Protein AF-A0A950T532-F1 (afdb_monomer)

Structure (mmCIF, N/CA/C/O backbone):
data_AF-A0A950T532-F1
#
_entry.id   AF-A0A950T532-F1
#
loop_
_atom_site.group_PDB
_atom_site.id
_atom_site.type_symbol
_atom_site.label_atom_id
_atom_site.label_alt_id
_atom_site.label_comp_id
_atom_site.label_asym_id
_atom_site.label_entity_id
_atom_site.label_seq_id
_atom_site.pdbx_PDB_ins_code
_atom_site.Cartn_x
_atom_site.Cartn_y
_atom_site.Cartn_z
_atom_site.occupancy
_atom_site.B_iso_or_equiv
_atom_site.auth_seq_id
_atom_site.auth_comp_id
_atom_site.auth_asym_id
_atom_site.auth_atom_id
_atom_site.pdbx_PDB_model_num
ATOM 1 N N . ARG A 1 1 ? -19.668 5.999 9.248 1.00 88.69 1 ARG A N 1
ATOM 2 C CA . ARG A 1 1 ? -18.662 6.424 8.237 1.00 88.69 1 ARG A CA 1
ATOM 3 C C . ARG A 1 1 ? -17.327 5.827 8.641 1.00 88.69 1 ARG A C 1
ATOM 5 O O . ARG A 1 1 ? -17.012 5.886 9.827 1.00 88.69 1 ARG A O 1
ATOM 12 N N . ARG A 1 2 ? -16.583 5.261 7.691 1.00 94.19 2 ARG A N 1
ATOM 13 C CA . ARG A 1 2 ? -15.309 4.579 7.944 1.00 94.19 2 ARG A CA 1
ATOM 14 C C . ARG A 1 2 ? -14.220 5.111 7.023 1.00 94.19 2 ARG A C 1
ATOM 16 O O . ARG A 1 2 ? -14.521 5.575 5.925 1.00 94.19 2 ARG A O 1
ATOM 23 N N . PHE A 1 3 ? -12.984 5.052 7.492 1.00 96.69 3 PHE A N 1
ATOM 24 C CA . PHE A 1 3 ? -11.777 5.403 6.763 1.00 96.69 3 PHE A CA 1
ATOM 25 C C . PHE A 1 3 ? -10.799 4.231 6.865 1.00 96.69 3 PHE A C 1
ATOM 27 O O . PHE A 1 3 ? -10.076 4.083 7.850 1.00 96.69 3 PHE A O 1
ATOM 34 N N . THR A 1 4 ? -10.812 3.373 5.849 1.00 97.19 4 THR A N 1
ATOM 35 C CA . THR A 1 4 ? -9.937 2.202 5.781 1.00 97.19 4 THR A CA 1
ATOM 36 C C . THR A 1 4 ? -8.649 2.563 5.058 1.00 97.19 4 THR A C 1
ATOM 38 O O . THR A 1 4 ? -8.652 2.951 3.891 1.00 97.19 4 THR A O 1
ATOM 41 N N . ILE A 1 5 ? -7.534 2.426 5.760 1.00 96.38 5 ILE A N 1
ATOM 42 C CA . ILE A 1 5 ? -6.196 2.649 5.234 1.00 96.38 5 ILE A CA 1
ATOM 43 C C . ILE A 1 5 ? -5.714 1.339 4.623 1.00 96.38 5 ILE A C 1
ATOM 45 O O . ILE A 1 5 ? -5.749 0.307 5.288 1.00 96.38 5 ILE A O 1
ATOM 49 N N . VAL A 1 6 ? -5.229 1.372 3.383 1.00 97.69 6 VAL A N 1
ATOM 50 C CA . VAL A 1 6 ? -4.751 0.162 2.707 1.00 97.69 6 VAL A CA 1
ATOM 51 C C . VAL A 1 6 ? -3.304 0.328 2.275 1.00 97.69 6 VAL A C 1
ATOM 53 O O . VAL A 1 6 ? -3.005 1.236 1.502 1.00 97.69 6 VAL A O 1
ATOM 56 N N . GLY A 1 7 ? -2.408 -0.514 2.797 1.00 94.19 7 GLY A N 1
ATOM 57 C CA . GLY A 1 7 ? -0.988 -0.514 2.429 1.00 94.19 7 GLY A CA 1
ATOM 58 C C . GLY A 1 7 ? -0.290 0.835 2.636 1.00 94.19 7 GLY A C 1
ATOM 59 O O . GLY A 1 7 ? 0.708 1.119 1.989 1.00 94.19 7 GLY A O 1
ATOM 60 N N . SER A 1 8 ? -0.815 1.744 3.466 1.00 92.62 8 SER A N 1
ATOM 61 C CA . SER A 1 8 ? -0.339 3.131 3.431 1.00 92.62 8 SER A CA 1
ATOM 62 C C . SER A 1 8 ? 1.032 3.315 4.078 1.00 92.62 8 SER A C 1
ATOM 64 O O . SER A 1 8 ? 1.422 2.643 5.032 1.00 92.62 8 SER A O 1
ATOM 66 N N . ASN A 1 9 ? 1.734 4.329 3.583 1.00 90.62 9 ASN A N 1
ATOM 67 C CA . ASN A 1 9 ? 2.954 4.866 4.165 1.00 90.62 9 ASN A CA 1
ATOM 68 C C . ASN A 1 9 ? 2.679 6.200 4.881 1.00 90.62 9 ASN A C 1
ATOM 70 O O . ASN A 1 9 ? 1.533 6.633 4.996 1.00 90.62 9 ASN A O 1
ATOM 74 N N . GLY A 1 10 ? 3.735 6.868 5.355 1.00 91.88 10 GLY A N 1
ATOM 75 C CA . GLY A 1 10 ? 3.614 8.190 5.977 1.00 91.88 10 GLY A CA 1
ATOM 76 C C . GLY A 1 10 ? 3.363 8.167 7.488 1.00 91.88 10 GLY A C 1
ATOM 77 O O . GLY A 1 10 ? 2.934 9.175 8.041 1.00 91.88 10 GLY A O 1
ATOM 78 N N . LEU A 1 11 ? 3.603 7.038 8.159 1.00 93.94 11 LEU A N 1
ATOM 79 C CA . LEU A 1 11 ? 3.437 6.894 9.612 1.00 93.94 11 LEU A CA 1
ATOM 80 C C . LEU A 1 11 ? 4.710 7.228 10.415 1.00 93.94 11 LEU A C 1
ATOM 82 O O . LEU A 1 11 ? 4.727 7.041 11.624 1.00 93.94 11 LEU A O 1
ATOM 86 N N . GLY A 1 12 ? 5.790 7.678 9.764 1.00 92.56 12 GLY A N 1
ATOM 87 C CA . GLY A 1 12 ? 7.081 7.917 10.427 1.00 92.56 12 GLY A CA 1
ATOM 88 C C . GLY A 1 12 ? 7.782 6.643 10.922 1.00 92.56 12 GLY A C 1
ATOM 89 O O . GLY A 1 12 ? 8.697 6.723 11.733 1.00 92.56 12 GLY A O 1
ATOM 90 N N . LEU A 1 13 ? 7.348 5.470 10.451 1.00 93.69 13 LEU A N 1
ATOM 91 C CA . LEU A 1 13 ? 7.858 4.161 10.866 1.00 93.69 13 LEU A CA 1
ATOM 92 C C . LEU A 1 13 ? 8.989 3.665 9.959 1.00 93.69 13 LEU A C 1
ATOM 94 O O . LEU A 1 13 ? 9.137 4.116 8.821 1.00 93.69 13 LEU A O 1
ATOM 98 N N . VAL A 1 14 ? 9.752 2.687 10.454 1.00 91.75 14 VAL A N 1
ATOM 99 C CA . VAL A 1 14 ? 10.851 2.038 9.723 1.00 91.75 14 VAL A CA 1
ATOM 100 C C . VAL A 1 14 ? 10.338 1.379 8.443 1.00 91.75 14 VAL A C 1
ATOM 102 O O . VAL A 1 14 ? 9.290 0.729 8.443 1.00 91.75 14 VAL A O 1
ATOM 105 N N . ARG A 1 15 ? 11.085 1.534 7.345 1.00 87.62 15 ARG A N 1
ATOM 106 C CA . ARG A 1 15 ? 10.767 0.979 6.022 1.00 87.62 15 ARG A CA 1
ATOM 107 C C . ARG A 1 15 ? 12.011 0.383 5.388 1.00 87.62 15 ARG A C 1
ATOM 109 O O . ARG A 1 15 ? 13.091 0.961 5.510 1.00 87.62 15 ARG A O 1
ATOM 116 N N . GLN A 1 16 ? 11.831 -0.695 4.636 1.00 86.88 16 GLN A N 1
ATOM 117 C CA . GLN A 1 16 ? 12.908 -1.246 3.827 1.00 86.88 16 GLN A CA 1
ATOM 118 C C . GLN A 1 16 ? 13.142 -0.384 2.577 1.00 86.88 16 GLN A C 1
ATOM 120 O O . GLN A 1 16 ? 12.199 0.204 2.026 1.00 86.88 16 GLN A O 1
ATOM 125 N N . PRO A 1 17 ? 14.401 -0.245 2.130 1.00 86.25 17 PRO A N 1
ATOM 126 C CA . PRO A 1 17 ? 14.696 0.389 0.859 1.00 86.25 17 PRO A CA 1
ATOM 127 C C . PRO A 1 17 ? 14.206 -0.496 -0.292 1.00 86.25 17 PRO A C 1
ATOM 129 O O . PRO A 1 17 ? 14.418 -1.703 -0.295 1.00 86.25 17 PRO A O 1
ATOM 132 N N . THR A 1 18 ? 13.598 0.120 -1.303 1.00 90.38 18 THR A N 1
ATOM 133 C CA . THR A 1 18 ? 13.194 -0.557 -2.539 1.00 90.38 18 THR A CA 1
ATOM 134 C C . THR A 1 18 ? 14.049 -0.054 -3.696 1.00 90.38 18 THR A C 1
ATOM 136 O O . THR A 1 18 ? 14.252 1.155 -3.869 1.00 90.38 18 THR A O 1
ATOM 139 N N . ALA A 1 19 ? 14.588 -0.984 -4.482 1.00 90.06 19 ALA A N 1
ATOM 140 C CA . ALA A 1 19 ? 15.469 -0.692 -5.609 1.00 90.06 19 ALA A CA 1
ATOM 141 C C . ALA A 1 19 ? 14.651 -0.408 -6.880 1.00 90.06 19 ALA A C 1
ATOM 143 O O . ALA A 1 19 ? 14.628 -1.201 -7.817 1.00 90.06 19 ALA A O 1
ATOM 144 N N . LEU A 1 20 ? 13.945 0.724 -6.888 1.00 93.31 20 LEU A N 1
ATOM 145 C CA . LEU A 1 20 ? 13.146 1.148 -8.038 1.00 93.31 20 LEU A CA 1
ATOM 146 C C . LEU A 1 20 ? 14.025 1.685 -9.169 1.00 93.31 20 LEU A C 1
ATOM 148 O O . LEU A 1 20 ? 14.959 2.456 -8.931 1.00 93.31 20 LEU A O 1
ATOM 152 N N . ARG A 1 21 ? 13.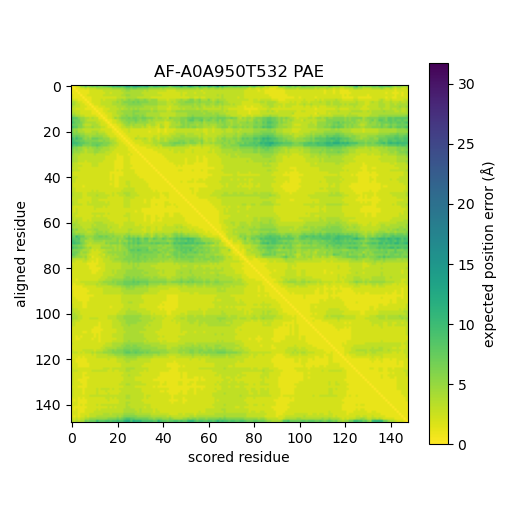660 1.355 -10.407 1.00 94.12 21 ARG A N 1
ATOM 153 C CA . ARG A 1 21 ? 14.268 1.905 -11.618 1.00 94.12 21 ARG A CA 1
ATOM 154 C C . ARG A 1 21 ? 13.503 3.127 -12.098 1.00 94.12 21 ARG A C 1
ATOM 156 O O . ARG A 1 21 ? 12.274 3.186 -12.042 1.00 94.12 21 ARG A O 1
ATOM 163 N N . ARG A 1 22 ? 14.251 4.119 -12.574 1.00 91.06 22 ARG A N 1
ATOM 164 C CA . ARG A 1 22 ? 13.694 5.305 -13.224 1.00 91.06 22 ARG A CA 1
ATOM 165 C C . ARG A 1 22 ? 13.536 5.013 -14.711 1.00 91.06 22 ARG A C 1
ATOM 167 O O . ARG A 1 22 ? 14.473 4.508 -15.319 1.00 91.06 22 ARG A O 1
ATOM 174 N N . LEU A 1 23 ? 12.391 5.384 -15.278 1.00 90.38 23 LEU A N 1
ATOM 175 C CA . LEU A 1 23 ? 12.206 5.371 -16.724 1.00 90.38 23 LEU A CA 1
ATOM 176 C C . LEU A 1 23 ? 13.103 6.448 -17.368 1.00 90.38 23 LEU A C 1
ATOM 178 O O . LEU A 1 23 ? 13.021 7.609 -16.942 1.00 90.38 23 LEU A O 1
ATOM 182 N N . PRO A 1 24 ? 13.976 6.095 -18.328 1.00 88.62 24 PRO A N 1
ATOM 183 C CA . PRO A 1 24 ? 14.770 7.070 -19.068 1.00 88.62 24 PRO A CA 1
ATOM 184 C C . PRO A 1 24 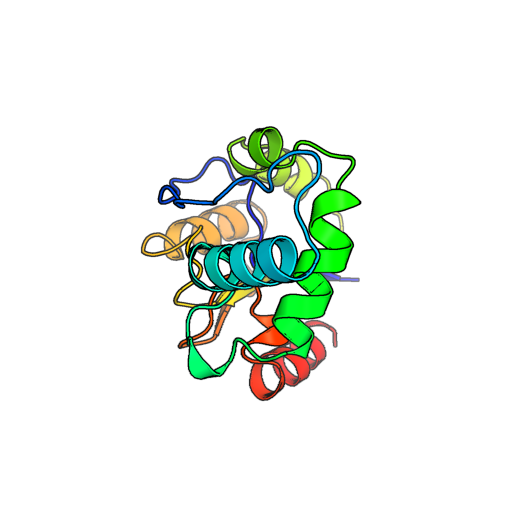? 13.898 8.052 -19.858 1.00 88.62 24 PRO A C 1
ATOM 186 O O . PRO A 1 24 ? 12.764 7.753 -20.227 1.00 88.62 24 PRO A O 1
ATOM 189 N N . GLU A 1 25 ? 14.437 9.238 -20.127 1.00 89.19 25 GLU A N 1
ATOM 190 C CA . GLU A 1 25 ? 13.806 10.174 -21.057 1.00 89.19 25 GLU A CA 1
ATOM 191 C C . GLU A 1 25 ? 13.907 9.621 -22.485 1.00 89.19 25 GLU A C 1
ATOM 193 O O . GLU A 1 25 ? 14.961 9.127 -22.877 1.00 89.19 25 GLU A O 1
ATOM 198 N N . GLY A 1 26 ? 12.806 9.664 -23.242 1.00 90.88 26 GLY A N 1
ATOM 199 C CA . GLY A 1 26 ? 12.748 9.094 -24.594 1.00 90.88 26 GLY A CA 1
ATOM 200 C C . GLY A 1 26 ? 12.710 7.562 -24.653 1.00 90.88 26 GLY A C 1
ATOM 201 O O . GLY A 1 26 ? 12.927 7.010 -25.727 1.00 90.88 26 GLY A O 1
ATOM 202 N N . ALA A 1 27 ? 12.446 6.882 -23.531 1.00 91.62 27 ALA A N 1
ATOM 203 C CA . ALA A 1 27 ? 12.311 5.428 -23.497 1.00 91.62 27 ALA A CA 1
ATOM 204 C C . ALA A 1 27 ? 11.224 4.927 -24.462 1.00 91.62 27 ALA A C 1
ATOM 206 O O . ALA A 1 27 ? 10.155 5.531 -24.589 1.00 91.62 27 ALA A O 1
ATOM 207 N N . SER A 1 28 ? 11.498 3.797 -25.107 1.00 94.12 28 SER A N 1
ATOM 208 C CA . SER A 1 28 ? 10.522 3.059 -25.904 1.00 94.12 28 SER A CA 1
ATOM 209 C C . SER A 1 28 ? 9.407 2.470 -25.033 1.00 94.12 28 SER A C 1
ATOM 211 O O . SER A 1 28 ? 9.543 2.321 -23.816 1.00 94.12 28 SER A O 1
ATOM 213 N N . GLU A 1 29 ? 8.300 2.081 -25.667 1.00 93.12 29 GLU A N 1
ATOM 214 C CA . GLU A 1 29 ? 7.196 1.395 -24.988 1.00 93.12 29 GLU A CA 1
ATOM 215 C C . GLU A 1 29 ? 7.664 0.097 -24.311 1.00 93.12 29 GLU A C 1
ATOM 217 O O . GLU A 1 29 ? 7.363 -0.133 -23.142 1.00 93.12 29 GLU A O 1
ATOM 222 N N . THR A 1 30 ? 8.487 -0.705 -24.991 1.00 94.44 30 THR A N 1
ATOM 223 C CA . THR A 1 30 ? 9.057 -1.939 -24.430 1.00 94.44 30 THR A CA 1
ATOM 224 C C . THR A 1 30 ? 9.873 -1.669 -23.165 1.00 94.44 30 THR A C 1
ATOM 226 O O . THR A 1 30 ? 9.687 -2.342 -22.152 1.00 94.44 30 THR A O 1
ATOM 229 N N . GLU A 1 31 ? 10.731 -0.644 -23.176 1.00 93.88 31 GLU A N 1
ATOM 230 C CA . GLU A 1 31 ? 11.507 -0.256 -21.991 1.00 93.88 31 GLU A CA 1
ATOM 231 C C . GLU A 1 31 ? 10.606 0.232 -20.850 1.00 93.88 31 GLU A C 1
ATOM 233 O O . GLU A 1 31 ? 10.875 -0.059 -19.681 1.00 93.88 31 GLU A O 1
ATOM 238 N N . ALA A 1 32 ? 9.521 0.944 -21.168 1.00 93.94 32 ALA A N 1
ATOM 239 C CA . ALA A 1 32 ? 8.542 1.376 -20.176 1.00 93.94 32 ALA A CA 1
ATOM 240 C C . ALA A 1 32 ? 7.848 0.192 -19.496 1.00 93.94 32 ALA A C 1
ATOM 242 O O . ALA A 1 32 ? 7.748 0.169 -18.264 1.00 93.94 32 ALA A O 1
ATOM 243 N N . LEU A 1 33 ? 7.440 -0.814 -20.272 1.00 96.06 33 LEU A N 1
ATOM 244 C CA . LEU A 1 33 ? 6.835 -2.042 -19.756 1.00 96.06 33 LEU A CA 1
ATOM 245 C C . LEU A 1 33 ? 7.823 -2.845 -18.896 1.00 96.06 33 LEU A C 1
ATOM 247 O O . LEU A 1 33 ? 7.453 -3.338 -17.829 1.00 96.06 33 LEU A O 1
ATOM 251 N N . ASP A 1 34 ? 9.093 -2.928 -19.294 1.00 95.88 34 ASP A N 1
ATOM 252 C CA . ASP A 1 34 ? 10.117 -3.641 -18.523 1.00 95.88 34 ASP A CA 1
ATOM 253 C C . ASP A 1 34 ? 10.445 -2.953 -17.194 1.00 95.88 34 ASP A C 1
ATOM 255 O O . ASP A 1 34 ? 10.530 -3.613 -16.150 1.00 95.88 34 ASP A O 1
ATOM 259 N N . VAL A 1 35 ? 10.567 -1.622 -17.197 1.00 96.44 35 VAL A N 1
ATOM 260 C CA . VAL A 1 35 ? 10.735 -0.835 -15.968 1.00 96.44 35 VAL A CA 1
ATOM 261 C C . VAL A 1 35 ? 9.511 -0.980 -15.063 1.00 96.44 35 VAL A C 1
ATOM 263 O O . VAL A 1 35 ? 9.667 -1.148 -13.850 1.00 96.44 35 VAL A O 1
ATOM 266 N N . ALA A 1 36 ? 8.299 -0.956 -15.625 1.00 97.12 36 ALA A N 1
ATOM 267 C CA . ALA A 1 36 ? 7.064 -1.157 -14.873 1.00 97.12 36 ALA A CA 1
ATOM 268 C C . ALA A 1 36 ? 7.021 -2.545 -14.217 1.00 97.12 36 ALA A C 1
ATOM 270 O O . ALA A 1 36 ? 6.802 -2.633 -13.008 1.00 97.12 36 ALA A O 1
ATOM 271 N N . ARG A 1 37 ? 7.324 -3.616 -14.963 1.00 97.81 37 ARG A N 1
ATOM 272 C CA . ARG A 1 37 ? 7.393 -4.993 -14.443 1.00 97.81 37 ARG A CA 1
ATOM 273 C C . ARG A 1 37 ? 8.399 -5.126 -13.297 1.00 97.81 37 ARG A C 1
ATOM 275 O O . ARG A 1 37 ? 8.098 -5.729 -12.269 1.00 97.81 37 ARG A O 1
ATOM 282 N N . GLN A 1 38 ? 9.582 -4.535 -13.438 1.00 97.12 38 GLN A N 1
ATOM 283 C CA . GLN A 1 38 ? 10.614 -4.579 -12.397 1.00 97.12 38 GLN A CA 1
ATOM 284 C C . GLN A 1 38 ? 10.209 -3.800 -11.145 1.00 97.12 38 GLN A C 1
ATOM 286 O O . GLN A 1 38 ? 10.409 -4.276 -10.029 1.00 97.12 38 GLN A O 1
ATOM 291 N N . ASN A 1 39 ? 9.612 -2.621 -11.314 1.00 97.31 39 ASN A N 1
ATOM 292 C CA . ASN A 1 39 ? 9.132 -1.820 -10.192 1.00 97.31 39 ASN A CA 1
ATOM 293 C C . ASN A 1 39 ? 7.930 -2.468 -9.489 1.00 97.31 39 ASN A C 1
ATOM 295 O O . ASN A 1 39 ? 7.823 -2.357 -8.267 1.00 97.31 39 ASN A O 1
ATOM 299 N N . LEU A 1 40 ? 7.069 -3.181 -10.227 1.00 98.19 40 LEU A N 1
ATOM 300 C CA . LEU A 1 40 ? 6.007 -4.006 -9.652 1.00 98.19 40 LEU A CA 1
ATOM 301 C C . LEU A 1 40 ? 6.588 -5.061 -8.716 1.00 98.19 40 LEU A C 1
ATOM 303 O O . LEU A 1 40 ? 6.218 -5.077 -7.547 1.00 98.19 40 LEU A O 1
ATOM 307 N N . ALA A 1 41 ? 7.547 -5.857 -9.191 1.00 97.69 41 ALA A N 1
ATOM 308 C CA . ALA A 1 41 ? 8.193 -6.899 -8.390 1.00 97.69 41 ALA A CA 1
ATOM 309 C C . ALA A 1 41 ? 8.979 -6.344 -7.189 1.00 97.69 41 ALA A C 1
ATOM 311 O O . ALA A 1 41 ? 9.080 -6.985 -6.149 1.00 97.69 41 ALA A O 1
ATOM 312 N N . ALA A 1 42 ? 9.562 -5.150 -7.324 1.00 97.00 42 ALA A N 1
ATOM 313 C CA . ALA A 1 42 ? 10.394 -4.559 -6.279 1.00 97.00 42 ALA A CA 1
ATOM 314 C C . ALA A 1 42 ? 9.600 -3.873 -5.153 1.00 97.00 42 ALA A C 1
ATOM 316 O O . ALA A 1 42 ? 10.159 -3.628 -4.083 1.00 97.00 42 ALA A O 1
ATOM 317 N N . LEU A 1 43 ? 8.347 -3.477 -5.399 1.00 96.25 43 LEU A N 1
ATOM 318 C CA . LEU A 1 43 ? 7.585 -2.640 -4.466 1.00 96.25 43 LEU A CA 1
ATOM 319 C C . LEU A 1 43 ? 6.118 -3.033 -4.332 1.00 96.25 43 LEU A C 1
ATOM 321 O O . LEU A 1 43 ? 5.594 -2.967 -3.224 1.00 96.25 43 LEU A O 1
ATOM 325 N N . MET A 1 44 ? 5.441 -3.340 -5.437 1.00 97.38 44 MET A N 1
ATOM 326 C CA . MET A 1 44 ? 3.979 -3.386 -5.475 1.00 97.38 44 MET A CA 1
ATOM 327 C C . MET A 1 44 ? 3.426 -4.786 -5.223 1.00 97.38 44 MET A C 1
ATOM 329 O O . MET A 1 44 ? 2.514 -4.918 -4.415 1.00 97.38 44 MET A O 1
ATOM 333 N N . ILE A 1 45 ? 3.961 -5.802 -5.898 1.00 98.50 45 ILE A N 1
ATOM 334 C CA . ILE A 1 45 ? 3.424 -7.168 -5.922 1.00 98.50 45 ILE A CA 1
ATOM 335 C C . ILE A 1 45 ? 4.489 -8.127 -5.387 1.00 98.50 45 ILE A C 1
ATOM 337 O O . ILE A 1 45 ? 5.635 -8.075 -5.833 1.00 98.50 45 ILE A O 1
ATOM 341 N N . ALA A 1 46 ? 4.123 -8.980 -4.428 1.00 98.12 46 ALA 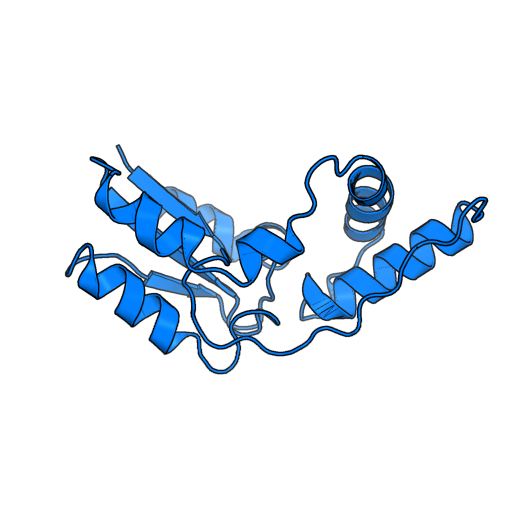A N 1
ATOM 342 C CA . ALA A 1 46 ? 5.050 -9.913 -3.790 1.00 98.12 46 ALA A CA 1
ATOM 343 C C . ALA A 1 46 ? 5.191 -11.244 -4.548 1.00 98.12 46 ALA A C 1
ATOM 345 O O . ALA A 1 46 ? 6.292 -11.792 -4.598 1.00 98.12 46 ALA A O 1
ATOM 346 N N . ASP A 1 47 ? 4.110 -11.770 -5.122 1.00 98.06 47 ASP A N 1
ATOM 347 C CA . ASP A 1 47 ? 4.097 -12.974 -5.953 1.00 98.06 47 ASP A CA 1
ATOM 348 C C . ASP A 1 47 ? 4.356 -12.622 -7.432 1.00 98.06 47 ASP A C 1
ATOM 350 O O . ASP A 1 47 ? 3.488 -12.037 -8.087 1.00 98.06 47 ASP A O 1
ATOM 354 N N . PRO A 1 48 ? 5.512 -13.000 -8.015 1.00 96.88 48 PRO A N 1
ATOM 355 C CA . PRO A 1 48 ? 5.819 -12.699 -9.411 1.00 96.88 48 PRO A CA 1
ATOM 356 C C . PRO A 1 48 ? 4.797 -13.256 -10.409 1.00 96.88 48 PRO A C 1
ATOM 358 O O . PRO A 1 48 ? 4.635 -12.681 -11.482 1.00 96.88 48 PRO A O 1
ATOM 361 N N . SER A 1 49 ? 4.087 -14.340 -10.069 1.00 97.38 49 SER A N 1
ATOM 362 C CA . SER A 1 49 ? 3.047 -14.914 -10.933 1.00 97.38 49 SER A CA 1
ATOM 363 C C . SER A 1 49 ? 1.796 -14.034 -11.041 1.00 97.38 49 SER A C 1
ATOM 365 O O . SER A 1 49 ? 1.001 -14.207 -11.962 1.00 97.38 49 SER A O 1
ATOM 367 N N . LYS A 1 50 ? 1.635 -13.064 -10.130 1.00 98.00 50 LYS A N 1
ATOM 368 C CA . LYS A 1 50 ? 0.551 -12.071 -10.124 1.00 98.00 50 LYS A CA 1
ATOM 369 C C . LYS A 1 50 ? 0.902 -10.790 -10.885 1.00 98.00 50 LYS A C 1
ATOM 371 O O . LYS A 1 50 ? 0.078 -9.883 -10.963 1.00 98.00 50 LYS A O 1
ATOM 376 N N . ILE A 1 51 ? 2.108 -10.696 -11.449 1.00 98.38 51 ILE A N 1
ATOM 377 C CA . ILE A 1 51 ? 2.525 -9.578 -12.303 1.00 98.38 51 ILE A CA 1
ATOM 378 C C . ILE A 1 51 ? 2.121 -9.894 -13.747 1.00 98.38 51 ILE A C 1
ATOM 380 O O . ILE A 1 51 ? 2.947 -10.290 -14.571 1.00 98.38 51 ILE A O 1
ATOM 384 N N . ASP A 1 52 ? 0.830 -9.756 -14.035 1.00 98.25 52 ASP A N 1
ATOM 385 C CA . ASP A 1 52 ? 0.276 -9.978 -15.369 1.00 98.25 52 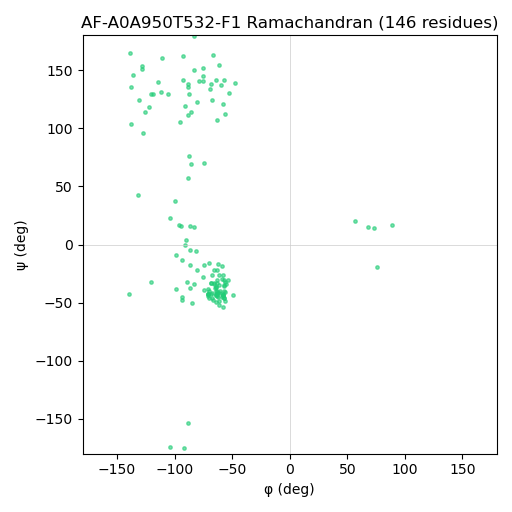ASP A CA 1
ATOM 386 C C . ASP A 1 52 ? 0.414 -8.740 -16.284 1.00 98.25 52 ASP A C 1
ATOM 388 O O . ASP A 1 52 ? 0.944 -7.689 -15.901 1.00 98.25 52 ASP A O 1
ATOM 392 N N . GLU A 1 53 ? -0.056 -8.866 -17.526 1.00 97.88 53 GLU A N 1
ATOM 393 C CA . GLU A 1 53 ? -0.011 -7.791 -18.523 1.00 97.88 53 GLU A CA 1
ATOM 394 C C . GLU A 1 53 ? -0.802 -6.546 -18.096 1.00 97.88 53 GLU A C 1
ATOM 396 O O . GLU A 1 53 ? -0.371 -5.421 -18.359 1.00 97.88 53 GLU A O 1
ATOM 401 N N . LEU A 1 54 ? -1.919 -6.725 -17.386 1.00 97.88 54 LEU A N 1
ATOM 402 C CA . LEU A 1 54 ? -2.747 -5.625 -16.908 1.00 97.88 54 LEU A CA 1
ATOM 403 C C . LEU A 1 54 ? -2.043 -4.855 -15.783 1.00 97.88 54 LEU A C 1
ATOM 405 O O . LEU A 1 54 ? -2.050 -3.623 -15.795 1.00 97.88 54 LEU A O 1
ATOM 409 N N . ALA A 1 55 ? -1.398 -5.543 -14.839 1.00 98.25 55 ALA A N 1
ATOM 410 C CA . ALA A 1 55 ? -0.633 -4.915 -13.761 1.00 98.25 55 ALA A CA 1
ATOM 411 C C . ALA A 1 55 ? 0.461 -4.004 -14.328 1.00 98.25 55 ALA A C 1
ATOM 413 O O . ALA A 1 55 ? 0.629 -2.854 -13.900 1.00 98.25 55 ALA A O 1
ATOM 414 N N . ILE A 1 56 ? 1.189 -4.530 -15.317 1.00 98.31 56 ILE A N 1
ATOM 415 C CA . ILE A 1 56 ? 2.284 -3.842 -16.002 1.00 98.31 56 ILE A CA 1
ATOM 416 C C . ILE A 1 56 ? 1.748 -2.631 -16.751 1.00 98.31 56 ILE A C 1
ATOM 418 O O . ILE A 1 56 ? 2.272 -1.533 -16.563 1.00 98.31 56 ILE A O 1
ATOM 422 N N . TYR A 1 57 ? 0.683 -2.808 -17.534 1.00 96.31 57 TYR A N 1
ATOM 423 C CA . TYR A 1 57 ? 0.039 -1.725 -18.267 1.00 96.31 57 TYR A CA 1
ATOM 424 C C . TYR A 1 57 ? -0.403 -0.591 -17.333 1.00 96.31 57 TYR A C 1
ATOM 426 O O . TYR A 1 57 ? -0.054 0.569 -17.556 1.00 96.31 57 TYR A O 1
ATOM 434 N N . ILE A 1 58 ? -1.087 -0.911 -16.226 1.00 96.81 58 ILE A N 1
ATOM 435 C CA . ILE A 1 58 ? -1.533 0.093 -15.249 1.00 96.81 58 ILE A CA 1
ATOM 436 C C . ILE A 1 58 ? -0.343 0.891 -14.701 1.00 96.81 58 ILE A C 1
ATOM 438 O O . ILE A 1 58 ? -0.441 2.112 -14.559 1.00 96.81 58 ILE A O 1
ATOM 442 N N . GLN A 1 59 ? 0.779 0.243 -14.383 1.00 95.50 59 GLN A N 1
ATOM 443 C CA . GLN A 1 59 ? 1.960 0.952 -13.881 1.00 95.50 59 GLN A CA 1
ATOM 444 C C . GLN A 1 59 ? 2.661 1.779 -14.957 1.00 95.50 59 GLN A C 1
ATOM 446 O O . GLN A 1 59 ? 3.037 2.920 -14.678 1.00 95.50 59 GLN A O 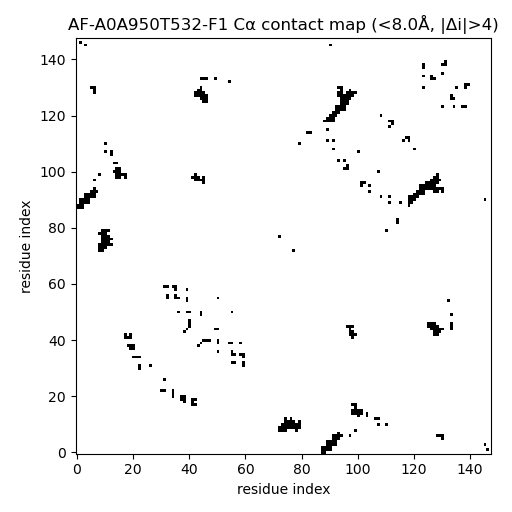1
ATOM 451 N N . ALA A 1 60 ? 2.809 1.242 -16.169 1.00 94.44 60 ALA A N 1
ATOM 452 C CA . ALA A 1 60 ? 3.418 1.947 -17.292 1.00 94.44 60 ALA A CA 1
ATOM 453 C C . ALA A 1 60 ? 2.635 3.221 -17.650 1.00 94.44 60 ALA A C 1
ATOM 455 O O . ALA A 1 60 ? 3.239 4.272 -17.856 1.00 94.44 60 ALA A O 1
ATOM 456 N N . GLU A 1 61 ? 1.302 3.169 -17.607 1.00 92.94 61 GLU A N 1
ATOM 457 C CA . GLU A 1 61 ? 0.436 4.317 -17.892 1.00 92.94 61 GLU A CA 1
ATOM 458 C C . GLU A 1 61 ? 0.414 5.360 -16.766 1.00 92.94 61 GLU A C 1
ATOM 460 O O . GLU A 1 61 ? 0.366 6.568 -17.019 1.00 92.94 61 GLU A O 1
ATOM 465 N N . ASN A 1 62 ? 0.417 4.922 -15.502 1.00 92.44 62 ASN A N 1
ATOM 466 C CA . ASN A 1 62 ? 0.215 5.829 -14.369 1.00 92.44 62 ASN A CA 1
ATOM 467 C C . ASN A 1 62 ? 1.508 6.437 -13.824 1.00 92.44 62 ASN A C 1
ATOM 469 O O . ASN A 1 62 ? 1.483 7.584 -13.368 1.00 92.44 62 ASN A O 1
ATOM 473 N N . ALA A 1 63 ? 2.636 5.723 -13.871 1.00 89.69 63 ALA A N 1
ATOM 474 C CA . ALA A 1 63 ? 3.895 6.230 -13.326 1.00 89.69 63 ALA A CA 1
ATOM 475 C C . ALA A 1 63 ? 4.339 7.564 -13.973 1.00 89.69 63 ALA A C 1
ATOM 477 O O . ALA A 1 63 ? 4.671 8.488 -13.222 1.00 89.69 63 ALA A O 1
ATOM 478 N N . PRO A 1 64 ? 4.266 7.753 -15.311 1.00 88.06 64 PRO A N 1
ATOM 479 C CA . PRO A 1 64 ? 4.598 9.029 -15.954 1.00 88.06 64 PRO A CA 1
ATOM 480 C C . PRO A 1 64 ? 3.607 10.155 -15.627 1.00 88.06 64 PRO A C 1
ATOM 482 O O . PRO A 1 64 ? 3.969 11.330 -15.641 1.00 88.06 64 PRO A O 1
ATOM 485 N N . ARG A 1 65 ? 2.352 9.812 -15.303 1.00 90.12 65 ARG A N 1
ATOM 486 C CA . ARG A 1 65 ? 1.285 10.770 -14.956 1.00 90.12 65 ARG A CA 1
ATOM 487 C C . ARG A 1 65 ? 1.358 11.242 -13.499 1.00 90.12 65 ARG A C 1
ATOM 489 O O . ARG A 1 65 ? 0.603 12.133 -13.100 1.00 90.12 65 ARG A O 1
ATOM 496 N N . GLY A 1 66 ? 2.260 10.676 -12.696 1.00 87.81 66 GLY A N 1
ATOM 497 C CA . GLY A 1 66 ? 2.466 11.044 -11.300 1.00 87.81 66 GLY A CA 1
ATOM 498 C C . GLY A 1 66 ? 2.950 12.488 -11.135 1.00 87.81 66 GLY A C 1
ATOM 499 O O . GLY A 1 66 ? 4.110 12.804 -11.378 1.00 87.81 66 GLY A O 1
ATOM 500 N N . ARG A 1 67 ? 2.075 13.377 -10.650 1.00 87.25 67 ARG A N 1
ATOM 501 C CA . ARG A 1 67 ? 2.404 14.803 -10.421 1.00 87.25 67 ARG A CA 1
ATOM 502 C C . ARG A 1 67 ? 3.027 15.087 -9.052 1.00 87.25 67 ARG A C 1
ATOM 504 O O . ARG A 1 67 ? 3.624 16.140 -8.843 1.00 87.25 67 ARG A O 1
ATOM 511 N N . ILE A 1 68 ? 2.879 14.164 -8.101 1.00 84.38 68 ILE A N 1
ATOM 512 C CA . ILE A 1 68 ? 3.314 14.338 -6.711 1.00 84.38 68 ILE A CA 1
ATOM 513 C C . ILE A 1 68 ? 4.577 13.516 -6.462 1.00 84.38 68 ILE A C 1
ATOM 515 O O . ILE A 1 68 ? 4.606 12.308 -6.686 1.00 84.38 68 ILE A O 1
ATOM 519 N N . LYS A 1 69 ? 5.612 14.153 -5.898 1.00 82.38 69 LYS A N 1
ATOM 520 C CA . LYS A 1 69 ? 6.834 13.477 -5.426 1.00 82.38 69 LYS A CA 1
ATOM 521 C C . LYS A 1 69 ? 6.562 12.713 -4.118 1.00 82.38 69 LYS A C 1
ATOM 523 O O . LYS A 1 69 ? 7.045 13.090 -3.048 1.00 82.38 69 LYS A O 1
ATOM 528 N N . SER A 1 70 ? 5.787 11.630 -4.213 1.00 82.44 70 SER A N 1
ATOM 529 C CA . SER A 1 70 ? 5.250 10.825 -3.098 1.00 82.44 70 SER A CA 1
ATOM 530 C C . SER A 1 70 ? 6.313 10.337 -2.108 1.00 82.44 70 SER A C 1
ATOM 532 O O . SER A 1 70 ? 6.054 10.236 -0.909 1.00 82.44 70 SER A O 1
ATOM 534 N N . ARG A 1 71 ? 7.548 10.108 -2.575 1.00 81.50 71 ARG A N 1
ATOM 535 C CA . ARG A 1 71 ? 8.662 9.617 -1.750 1.00 81.50 71 ARG A CA 1
ATOM 536 C C . ARG A 1 71 ? 8.936 10.491 -0.518 1.00 81.50 71 ARG A C 1
ATOM 538 O O . ARG A 1 71 ? 9.280 9.932 0.519 1.00 81.50 71 ARG A O 1
ATOM 545 N N . ARG A 1 72 ? 8.741 11.817 -0.595 1.00 82.56 72 ARG A N 1
ATOM 546 C CA . ARG A 1 72 ? 8.913 12.726 0.559 1.00 82.56 72 ARG A CA 1
ATOM 547 C C . ARG A 1 72 ? 7.854 12.491 1.639 1.00 82.56 72 ARG A C 1
ATOM 549 O O . ARG A 1 72 ? 8.201 12.354 2.802 1.00 82.56 72 ARG A O 1
ATOM 556 N N . PHE A 1 73 ? 6.590 12.367 1.243 1.00 83.12 73 PHE A N 1
ATOM 557 C CA . PHE A 1 73 ? 5.466 12.143 2.159 1.00 83.12 73 PHE A CA 1
ATOM 558 C C . PHE A 1 73 ? 5.486 10.729 2.749 1.00 83.12 73 PHE A C 1
ATOM 560 O O . PHE A 1 73 ? 5.343 10.550 3.953 1.00 83.12 73 PHE A O 1
ATOM 567 N N . SER A 1 74 ? 5.774 9.726 1.913 1.00 81.19 74 SER A N 1
ATOM 568 C CA . SER A 1 74 ? 5.805 8.315 2.322 1.00 81.19 74 SER A CA 1
ATOM 569 C C . SER A 1 74 ? 6.881 7.985 3.368 1.00 81.19 74 SER A C 1
ATOM 571 O O . SER A 1 74 ? 6.793 6.952 4.026 1.00 81.19 74 SER A O 1
ATOM 573 N N . ARG A 1 75 ? 7.930 8.809 3.482 1.00 83.19 75 ARG A N 1
ATOM 574 C CA . ARG A 1 75 ? 9.025 8.645 4.456 1.00 83.19 75 ARG A CA 1
ATOM 575 C C . ARG A 1 75 ? 8.862 9.527 5.694 1.00 83.19 75 ARG A C 1
ATOM 577 O O . ARG A 1 75 ? 9.634 9.384 6.630 1.00 83.19 75 ARG A O 1
ATOM 584 N N . ALA A 1 76 ? 7.898 10.440 5.673 1.00 88.69 76 ALA A N 1
ATOM 585 C CA . ALA A 1 76 ? 7.582 11.307 6.795 1.00 88.69 76 ALA A CA 1
ATOM 586 C C . ALA A 1 76 ? 6.499 10.673 7.689 1.00 88.69 76 ALA A C 1
ATOM 588 O O . ALA A 1 76 ? 6.042 9.554 7.460 1.00 88.69 76 ALA A O 1
ATOM 589 N N . ASP A 1 77 ? 6.063 11.431 8.684 1.00 90.88 77 ASP A N 1
ATOM 590 C CA . ASP A 1 77 ? 4.963 11.175 9.621 1.00 90.88 77 ASP A CA 1
ATOM 591 C C . ASP A 1 77 ? 3.641 11.843 9.184 1.00 90.88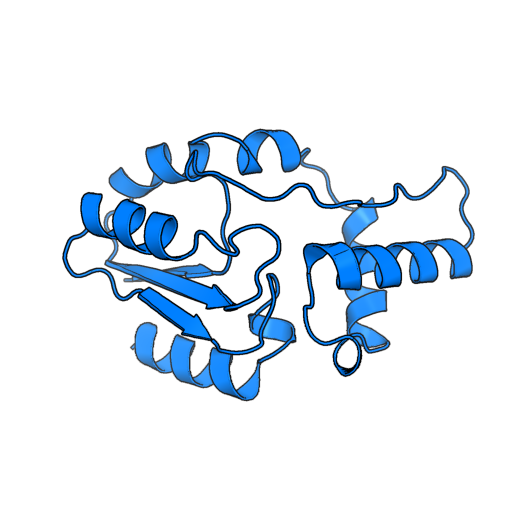 77 ASP A C 1
ATOM 593 O O . ASP A 1 77 ? 2.720 12.028 9.974 1.00 90.88 77 ASP A O 1
ATOM 597 N N . THR A 1 78 ? 3.541 12.242 7.912 1.00 92.56 78 THR A N 1
ATOM 598 C CA . THR A 1 78 ? 2.409 13.032 7.392 1.00 92.56 78 THR A CA 1
ATOM 599 C C . THR A 1 78 ? 1.039 12.393 7.618 1.00 92.56 78 THR A C 1
ATOM 601 O O . THR A 1 78 ? 0.113 13.102 8.002 1.00 92.56 78 THR A O 1
ATOM 604 N N . LEU A 1 79 ? 0.913 11.074 7.441 1.00 93.06 79 LEU A N 1
ATOM 605 C CA . LEU A 1 79 ? -0.323 10.354 7.740 1.00 93.06 79 LEU A CA 1
ATOM 606 C C . LEU A 1 79 ? -0.548 10.271 9.251 1.00 93.06 79 LEU A C 1
ATOM 608 O O . LEU A 1 79 ? -1.652 10.552 9.703 1.00 93.06 79 LEU A O 1
ATOM 612 N N . ALA A 1 80 ? 0.489 9.963 10.036 1.00 93.81 80 ALA A N 1
ATOM 613 C CA . ALA A 1 80 ? 0.375 9.891 11.495 1.00 93.81 80 ALA A CA 1
ATOM 614 C C . ALA A 1 80 ? -0.138 11.206 12.109 1.00 93.81 80 ALA A C 1
ATOM 616 O O . ALA A 1 80 ? -0.925 11.171 13.048 1.00 93.81 80 ALA A O 1
ATOM 617 N N . ARG A 1 81 ? 0.234 12.360 11.540 1.00 94.31 81 ARG A N 1
ATOM 618 C CA . ARG A 1 81 ? -0.292 13.671 11.959 1.00 94.31 81 ARG A CA 1
ATOM 619 C C . ARG A 1 81 ? -1.717 13.959 11.483 1.00 94.31 81 ARG A C 1
ATOM 621 O O . ARG A 1 81 ? -2.416 14.730 12.128 1.00 94.31 81 ARG A O 1
ATOM 628 N N . ALA A 1 82 ? -2.135 13.388 10.355 1.00 94.69 82 ALA A N 1
ATOM 629 C CA . ALA A 1 82 ? -3.461 13.619 9.784 1.00 94.69 82 ALA A CA 1
ATOM 630 C C . ALA A 1 82 ? -4.543 12.732 10.415 1.00 94.69 82 ALA A C 1
ATOM 632 O O . ALA A 1 82 ? -5.681 13.168 10.560 1.00 94.69 82 ALA A O 1
ATOM 633 N N . LEU A 1 83 ? -4.198 11.501 10.802 1.00 95.31 83 LEU A N 1
ATOM 634 C CA . LEU A 1 83 ? -5.150 10.521 11.331 1.00 95.31 83 LEU A CA 1
ATOM 635 C C . LEU A 1 83 ? -5.939 10.993 12.569 1.00 95.31 83 LEU A C 1
ATOM 637 O O . LEU A 1 83 ? -7.143 10.757 12.585 1.00 95.31 83 LEU A O 1
ATOM 641 N N . PRO A 1 84 ? -5.356 11.712 13.552 1.00 94.94 84 PRO A N 1
ATOM 642 C CA . PRO A 1 84 ? -6.118 12.245 14.686 1.00 94.94 84 PRO A CA 1
ATOM 643 C C . PRO A 1 84 ? -7.211 13.256 14.308 1.00 94.94 84 PRO A C 1
ATOM 645 O O . PRO A 1 84 ? -8.081 13.540 15.123 1.00 94.94 84 PRO A O 1
ATOM 648 N N . LEU A 1 85 ? -7.175 13.817 13.094 1.00 95.50 85 LEU A N 1
ATOM 649 C CA . LEU A 1 85 ? -8.181 14.765 12.599 1.00 95.50 85 LEU A CA 1
ATOM 650 C C . LEU A 1 85 ? -9.388 14.063 11.950 1.00 95.50 85 LEU A C 1
ATOM 652 O O . LEU A 1 85 ? -10.338 14.723 11.527 1.00 95.50 85 LEU A O 1
ATOM 656 N N . ILE A 1 86 ? -9.348 12.735 11.814 1.00 94.31 86 ILE A N 1
ATOM 657 C CA . ILE A 1 86 ? -10.400 11.949 11.173 1.00 94.31 86 ILE A CA 1
ATOM 658 C C . ILE A 1 86 ? -11.485 11.603 12.198 1.00 94.31 86 ILE A C 1
ATOM 660 O O . ILE A 1 86 ? -11.277 10.800 13.097 1.00 94.31 86 ILE A O 1
ATOM 664 N N . ASN A 1 87 ? -12.689 12.144 12.001 1.00 93.62 87 ASN A N 1
ATOM 665 C CA . ASN A 1 87 ? -13.865 11.878 12.850 1.00 93.62 87 ASN A CA 1
ATOM 666 C C . ASN A 1 87 ? -14.623 10.582 12.476 1.00 93.62 87 ASN A C 1
ATOM 668 O O . ASN A 1 87 ? -15.790 10.411 12.829 1.00 93.62 87 ASN A O 1
ATOM 672 N N . ALA A 1 88 ? -14.013 9.704 11.682 1.00 94.75 88 ALA A N 1
ATOM 673 C CA . ALA A 1 88 ? -14.594 8.443 11.227 1.00 94.75 88 ALA A CA 1
ATOM 674 C C . ALA A 1 88 ? -13.872 7.261 11.877 1.00 94.75 88 ALA A C 1
ATOM 676 O O . ALA A 1 88 ? -12.729 7.393 12.301 1.00 94.75 88 ALA A O 1
ATOM 677 N N . ARG A 1 89 ? -14.522 6.091 11.892 1.00 95.88 89 ARG A N 1
ATOM 678 C CA . ARG A 1 89 ? -13.878 4.840 12.306 1.00 95.88 89 ARG A CA 1
ATOM 679 C C . ARG A 1 89 ? -12.668 4.578 11.413 1.00 95.88 89 ARG A C 1
ATOM 681 O O . ARG A 1 89 ? -12.843 4.485 10.198 1.00 95.88 89 ARG A O 1
ATOM 688 N N . ILE A 1 90 ? -11.481 4.470 11.996 1.00 97.12 90 ILE A N 1
ATOM 689 C CA . ILE A 1 90 ? -10.264 4.108 11.269 1.00 97.12 90 ILE A CA 1
ATOM 690 C C . ILE A 1 90 ? -10.144 2.586 11.265 1.00 97.12 90 ILE A C 1
ATOM 692 O O . ILE A 1 90 ? -10.389 1.946 12.287 1.00 97.12 90 ILE A O 1
ATOM 696 N N . ASP A 1 91 ? -9.750 2.027 10.124 1.00 97.75 91 ASP A N 1
ATOM 697 C CA . ASP A 1 91 ? -9.400 0.615 9.954 1.00 97.75 91 ASP A CA 1
ATOM 698 C C . ASP A 1 91 ? -8.156 0.491 9.067 1.00 97.75 91 ASP A C 1
ATOM 700 O O . ASP A 1 91 ? -7.765 1.441 8.384 1.00 97.75 91 ASP A O 1
ATOM 704 N N . GLY A 1 92 ? -7.530 -0.681 9.066 1.00 97.75 92 GLY A N 1
ATOM 705 C CA . GLY A 1 92 ? -6.289 -0.938 8.354 1.00 97.75 92 GLY A CA 1
ATOM 706 C C . GLY A 1 92 ? -6.267 -2.281 7.640 1.00 97.75 92 GLY A C 1
ATOM 707 O O . GLY A 1 92 ? -6.633 -3.284 8.241 1.00 97.75 92 GLY A O 1
ATOM 708 N N . ILE A 1 93 ? -5.792 -2.311 6.393 1.00 98.56 93 ILE A N 1
ATOM 709 C CA . ILE A 1 93 ? -5.535 -3.542 5.634 1.00 98.56 93 ILE A CA 1
ATOM 710 C C . ILE A 1 93 ? -4.134 -3.473 5.016 1.00 98.56 93 ILE A C 1
ATOM 712 O O . ILE A 1 93 ? -3.823 -2.542 4.275 1.00 98.56 93 ILE A O 1
ATOM 716 N N . TRP A 1 94 ? -3.285 -4.459 5.282 1.00 98.50 94 TRP A N 1
ATOM 717 C CA . TRP A 1 94 ? -1.945 -4.561 4.692 1.00 98.50 94 TRP A CA 1
ATOM 718 C C . TRP A 1 94 ? -1.707 -5.936 4.073 1.00 98.50 94 TRP A C 1
ATOM 720 O O . TRP A 1 94 ? -2.288 -6.929 4.500 1.00 98.50 94 TRP A O 1
ATOM 730 N N . GLY A 1 95 ? -0.829 -6.009 3.074 1.00 98.50 95 GLY A N 1
ATOM 731 C CA . GLY A 1 95 ? -0.249 -7.282 2.657 1.00 98.50 95 GLY A CA 1
ATOM 732 C C . GLY A 1 95 ? 0.864 -7.706 3.615 1.00 98.50 95 GLY A C 1
ATOM 733 O O . GLY A 1 95 ? 1.653 -6.874 4.065 1.00 98.50 95 GLY A O 1
ATOM 734 N N . GLU A 1 96 ? 0.942 -8.999 3.928 1.00 98.25 96 GLU A N 1
ATOM 735 C CA . GLU A 1 96 ? 1.987 -9.569 4.795 1.00 98.25 96 GLU A CA 1
ATOM 736 C C . GLU A 1 96 ? 3.406 -9.279 4.280 1.00 98.25 96 GLU A C 1
ATOM 738 O O . GLU A 1 96 ? 4.326 -9.028 5.056 1.00 98.25 96 GLU A O 1
ATOM 743 N N . ARG A 1 97 ? 3.573 -9.281 2.956 1.00 97.62 97 ARG A N 1
ATOM 744 C CA . ARG A 1 97 ? 4.840 -9.079 2.249 1.00 97.62 97 ARG A CA 1
ATOM 745 C C . ARG A 1 97 ? 4.951 -7.680 1.645 1.00 97.62 97 ARG A C 1
ATOM 747 O O . ARG A 1 97 ? 5.703 -7.479 0.694 1.00 97.62 97 ARG A O 1
ATOM 754 N N . ASP A 1 98 ? 4.208 -6.703 2.169 1.00 97.88 98 ASP A N 1
ATOM 755 C CA . ASP A 1 98 ? 4.330 -5.307 1.746 1.00 97.88 98 ASP A CA 1
ATOM 756 C C . ASP A 1 98 ? 5.787 -4.842 1.909 1.00 97.88 98 ASP A C 1
ATOM 758 O O . ASP A 1 98 ? 6.284 -4.683 3.026 1.00 97.88 98 ASP A O 1
ATO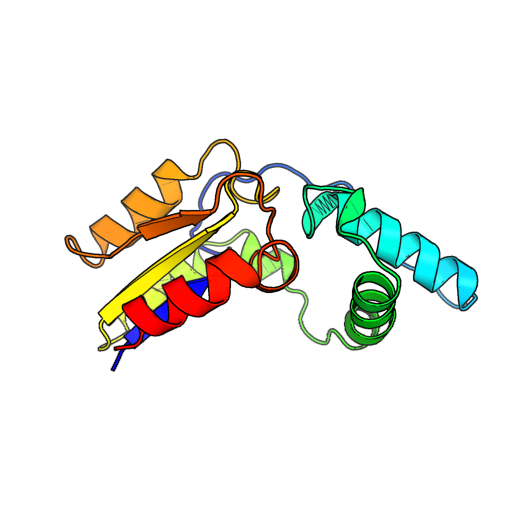M 762 N N . ALA A 1 99 ? 6.466 -4.583 0.787 1.00 95.88 99 ALA A N 1
ATOM 763 C CA . ALA A 1 99 ? 7.880 -4.210 0.743 1.00 95.88 99 ALA A CA 1
ATOM 764 C C . ALA A 1 99 ? 8.200 -2.926 1.532 1.00 95.88 99 ALA A C 1
ATOM 766 O O . ALA A 1 99 ? 9.348 -2.655 1.879 1.00 95.88 99 ALA A O 1
ATOM 767 N N . THR A 1 100 ? 7.188 -2.109 1.822 1.00 93.75 100 THR A N 1
ATOM 768 C CA . THR A 1 100 ? 7.324 -0.870 2.584 1.00 93.75 100 THR A CA 1
ATOM 769 C C . THR A 1 100 ? 7.063 -1.038 4.074 1.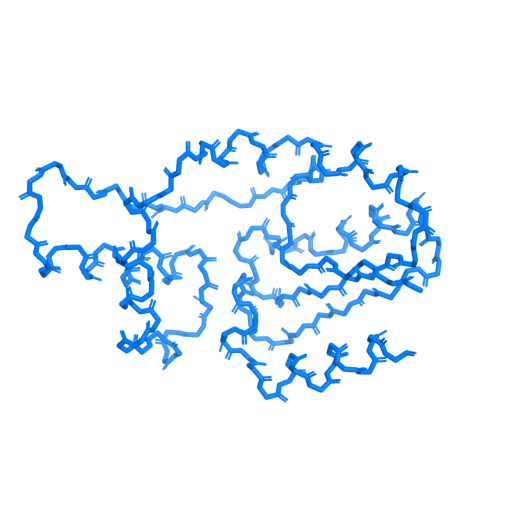00 93.75 100 THR A C 1
ATOM 771 O O . THR A 1 100 ? 7.394 -0.127 4.839 1.00 93.75 100 THR A O 1
ATOM 774 N N . ALA A 1 101 ? 6.497 -2.170 4.496 1.00 95.12 101 ALA A N 1
ATOM 775 C CA . ALA A 1 101 ? 6.126 -2.434 5.879 1.00 95.12 101 ALA A CA 1
ATOM 776 C C . ALA A 1 101 ? 6.818 -3.654 6.487 1.00 95.12 101 ALA A C 1
ATOM 778 O O . ALA A 1 101 ? 7.117 -3.609 7.674 1.00 95.12 101 ALA A O 1
ATOM 779 N N . TYR A 1 102 ? 7.119 -4.695 5.711 1.00 93.81 102 TYR A N 1
ATOM 780 C CA . TYR A 1 102 ? 7.790 -5.907 6.180 1.00 93.81 102 TYR A CA 1
ATOM 781 C C . TYR A 1 102 ? 9.222 -5.622 6.683 1.00 93.81 102 TYR A C 1
ATOM 783 O O . TYR A 1 102 ? 9.928 -4.814 6.075 1.00 93.81 102 TYR A O 1
ATOM 791 N N . PRO A 1 103 ? 9.699 -6.265 7.769 1.00 94.62 103 PRO A N 1
ATOM 792 C CA . PRO A 1 103 ? 8.985 -7.165 8.691 1.00 94.62 103 PRO A CA 1
ATOM 793 C C . PRO A 1 103 ? 8.261 -6.430 9.842 1.00 94.62 103 PRO A C 1
ATOM 795 O O . PRO A 1 103 ? 7.894 -7.027 10.844 1.00 94.62 103 PRO A O 1
ATOM 798 N N . HIS A 1 104 ? 8.064 -5.119 9.727 1.00 95.50 104 HIS A N 1
ATOM 799 C CA . HIS A 1 104 ? 7.608 -4.206 10.781 1.00 95.50 104 HIS A CA 1
ATOM 800 C C . HIS A 1 104 ? 6.104 -3.869 10.698 1.00 95.50 104 HIS A C 1
ATOM 802 O O . HIS A 1 104 ? 5.704 -2.721 10.932 1.00 95.50 104 HIS A O 1
ATOM 808 N N . LEU A 1 105 ? 5.254 -4.831 10.324 1.00 95.88 105 LEU A N 1
ATOM 809 C CA . LEU A 1 105 ? 3.801 -4.619 10.231 1.00 95.88 105 LEU A CA 1
ATOM 810 C C . LEU A 1 105 ? 3.171 -4.296 11.593 1.00 95.88 105 LEU A C 1
ATOM 812 O O . LEU A 1 105 ? 2.317 -3.412 11.675 1.00 95.88 105 LEU A O 1
ATOM 816 N N . ASP A 1 106 ? 3.662 -4.913 12.668 1.00 96.31 106 ASP A N 1
ATOM 817 C CA . ASP A 1 106 ? 3.175 -4.679 14.033 1.00 96.31 106 ASP A CA 1
ATOM 818 C C . ASP A 1 106 ? 3.312 -3.218 14.476 1.00 96.31 106 ASP A C 1
ATOM 820 O O . ASP A 1 106 ? 2.484 -2.706 15.235 1.00 96.31 106 ASP A O 1
ATOM 824 N N . ASP A 1 107 ? 4.313 -2.505 13.957 1.00 96.88 107 ASP A N 1
ATOM 825 C CA . ASP A 1 107 ? 4.491 -1.084 14.238 1.00 96.88 107 ASP A CA 1
ATOM 826 C C . ASP A 1 107 ? 3.345 -0.249 13.652 1.00 96.88 107 ASP A C 1
ATOM 828 O O . ASP A 1 107 ? 2.932 0.738 14.263 1.00 96.88 107 ASP A O 1
ATOM 832 N N . ARG A 1 108 ? 2.791 -0.653 12.498 1.00 96.69 108 ARG A N 1
ATOM 833 C CA . ARG A 1 108 ? 1.638 0.016 11.871 1.00 96.69 108 ARG A CA 1
ATOM 834 C C . ARG A 1 108 ? 0.387 -0.234 12.697 1.00 96.69 108 ARG A C 1
ATOM 836 O O . ARG A 1 108 ? -0.317 0.718 13.021 1.00 96.69 108 ARG A O 1
ATOM 843 N N . ALA A 1 109 ? 0.160 -1.484 13.100 1.00 96.88 109 ALA A N 1
ATOM 844 C CA . ALA A 1 109 ? -0.954 -1.839 13.972 1.00 96.88 109 ALA A CA 1
ATOM 845 C C . ALA A 1 109 ? -0.908 -1.042 15.287 1.00 96.88 109 ALA A C 1
ATOM 847 O O . ALA A 1 109 ? -1.907 -0.451 15.693 1.00 96.88 109 ALA A O 1
ATOM 848 N N . ARG A 1 110 ? 0.268 -0.957 15.924 1.00 97.31 110 ARG A N 1
ATOM 849 C CA . ARG A 1 110 ? 0.468 -0.174 17.152 1.00 97.31 110 ARG A CA 1
ATOM 850 C C . ARG A 1 110 ? 0.249 1.323 16.929 1.00 97.31 110 ARG A C 1
ATOM 852 O O . ARG A 1 110 ? -0.425 1.954 17.737 1.00 97.31 110 ARG A O 1
ATOM 859 N N . ALA A 1 111 ? 0.762 1.884 15.833 1.00 96.19 111 ALA A N 1
ATOM 860 C CA . ALA A 1 111 ? 0.565 3.294 15.505 1.00 96.19 111 ALA A CA 1
ATOM 861 C C . ALA A 1 111 ? -0.921 3.648 15.336 1.00 96.19 111 ALA A C 1
ATOM 863 O O . ALA A 1 111 ? -1.354 4.678 15.845 1.00 96.19 111 ALA A O 1
ATOM 864 N N . LEU A 1 112 ? -1.712 2.789 14.684 1.00 96.69 112 LEU A N 1
ATOM 865 C CA . LEU A 1 112 ? -3.153 3.012 14.560 1.00 96.69 112 LEU A CA 1
ATOM 866 C C . LEU A 1 112 ? -3.886 2.828 15.898 1.00 96.69 112 LEU A C 1
ATOM 868 O O . LEU A 1 112 ? -4.751 3.638 16.221 1.00 96.69 112 LEU A O 1
ATOM 872 N N . ARG A 1 113 ? -3.515 1.827 16.711 1.00 97.00 113 ARG A N 1
ATOM 873 C CA . ARG A 1 113 ? -4.119 1.599 18.041 1.00 97.00 113 ARG A CA 1
ATOM 874 C C . ARG A 1 113 ? -3.870 2.748 19.017 1.00 97.00 113 ARG A C 1
ATOM 876 O O . ARG A 1 113 ? -4.723 3.027 19.849 1.00 97.00 113 ARG A O 1
ATOM 883 N N . ASN A 1 114 ? -2.744 3.449 18.887 1.00 95.75 114 ASN A N 1
ATOM 884 C CA . ASN A 1 114 ? -2.469 4.656 19.674 1.00 95.75 114 ASN A CA 1
ATOM 885 C C . ASN A 1 114 ? -3.428 5.814 19.355 1.00 95.75 114 ASN A C 1
ATOM 887 O O . ASN A 1 114 ? -3.572 6.723 20.166 1.00 95.75 114 ASN A O 1
ATOM 891 N N . ILE A 1 115 ? -4.056 5.797 18.178 1.00 95.12 115 ILE A N 1
ATOM 892 C CA . ILE A 1 115 ? -5.028 6.808 17.748 1.00 95.12 115 ILE A CA 1
ATOM 893 C C . ILE A 1 115 ? -6.440 6.337 18.088 1.00 95.12 115 ILE A C 1
ATOM 895 O O . ILE A 1 115 ? -7.234 7.098 18.633 1.00 95.12 115 ILE A O 1
ATOM 899 N N . GLN A 1 116 ? -6.742 5.073 17.790 1.00 95.81 116 GLN A N 1
ATOM 900 C CA . GLN A 1 116 ? -8.032 4.461 18.069 1.00 95.81 116 GLN A CA 1
ATOM 901 C C . GLN A 1 116 ? -7.813 3.033 18.607 1.00 95.81 116 GLN A C 1
ATOM 903 O O . GLN A 1 116 ? -7.494 2.138 17.821 1.00 95.81 116 GLN A O 1
ATOM 908 N N . PRO A 1 117 ? -7.952 2.790 19.927 1.00 95.50 117 PRO A N 1
ATOM 909 C CA . PRO A 1 117 ? -7.575 1.514 20.550 1.00 95.50 117 PRO A CA 1
ATOM 910 C C . PRO A 1 117 ? -8.262 0.275 19.967 1.00 95.50 117 PRO A C 1
ATOM 912 O O . PRO A 1 117 ? -7.672 -0.802 19.939 1.00 95.50 117 PRO A O 1
ATOM 915 N N . ASP A 1 118 ? -9.489 0.434 19.476 1.00 94.38 118 ASP A N 1
ATOM 916 C CA . ASP A 1 118 ? -10.310 -0.615 18.874 1.00 94.38 118 ASP A CA 1
ATOM 917 C C . ASP A 1 118 ? -10.191 -0.676 17.336 1.00 94.38 118 ASP A C 1
ATOM 919 O O . ASP A 1 118 ? -11.030 -1.292 16.677 1.00 94.38 118 ASP A O 1
ATOM 923 N N . VAL A 1 119 ? -9.175 -0.041 16.734 1.00 96.19 119 VAL A N 1
ATOM 924 C CA . VAL A 1 119 ? -8.922 -0.131 15.286 1.00 96.19 119 VAL A CA 1
ATOM 925 C C . VAL A 1 119 ? -8.839 -1.589 14.839 1.00 96.19 119 VAL A C 1
A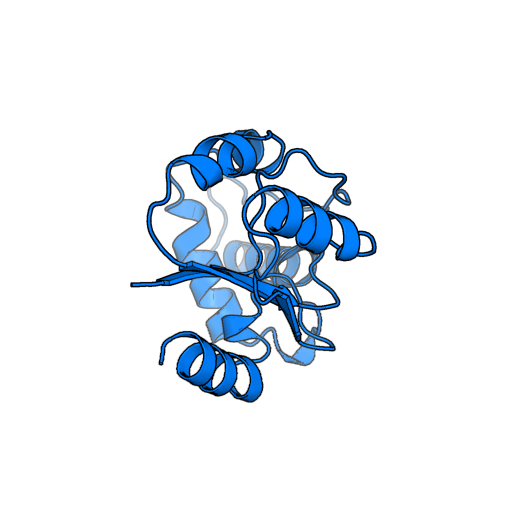TOM 927 O O . VAL A 1 119 ? -8.100 -2.402 15.405 1.00 96.19 119 VAL A O 1
ATOM 930 N N . ARG A 1 120 ? -9.578 -1.920 13.779 1.00 96.94 120 ARG A N 1
ATOM 931 C CA . ARG A 1 120 ? -9.421 -3.204 13.108 1.00 96.94 120 ARG A CA 1
ATOM 932 C C . ARG A 1 120 ? -8.211 -3.116 12.186 1.00 96.94 120 ARG A C 1
ATOM 934 O O . ARG A 1 120 ? -8.148 -2.233 11.332 1.00 96.94 120 ARG A O 1
ATOM 941 N N . PHE A 1 121 ? -7.242 -4.004 12.379 1.00 98.12 121 PHE A N 1
ATOM 942 C CA . PHE A 1 121 ? -6.032 -4.079 11.565 1.00 98.12 121 PHE A CA 1
ATOM 943 C C . PHE A 1 121 ? -5.887 -5.490 11.017 1.00 98.12 121 PHE A C 1
ATOM 945 O O . PHE A 1 121 ? -5.680 -6.430 11.781 1.00 98.12 121 PHE A O 1
ATOM 952 N N . GLU A 1 122 ? -5.994 -5.612 9.705 1.00 98.38 122 GLU A N 1
ATOM 953 C CA . GLU A 1 122 ? -6.014 -6.880 8.996 1.00 98.38 122 GLU A CA 1
ATOM 954 C C . GLU A 1 122 ? -4.780 -7.013 8.116 1.00 98.38 122 GLU A C 1
ATOM 956 O O . GLU A 1 122 ? -4.351 -6.064 7.450 1.00 98.38 122 GLU A O 1
ATOM 961 N N . VAL A 1 123 ? -4.220 -8.217 8.095 1.00 98.50 123 VAL A N 1
ATOM 962 C CA . VAL A 1 123 ? -3.087 -8.564 7.241 1.00 98.50 123 VAL A CA 1
ATOM 963 C C . VAL A 1 123 ? -3.524 -9.677 6.304 1.00 98.50 123 VAL A C 1
ATOM 965 O O . VAL A 1 123 ? -4.066 -10.687 6.747 1.00 98.50 123 VAL A O 1
ATOM 968 N N . ILE A 1 124 ? -3.281 -9.508 5.007 1.00 98.62 124 ILE A N 1
ATOM 969 C CA . ILE A 1 124 ? -3.552 -10.516 3.982 1.00 98.62 124 ILE A CA 1
ATOM 970 C C . ILE A 1 124 ? -2.256 -11.303 3.719 1.00 98.62 124 ILE A C 1
ATOM 972 O O . ILE A 1 124 ? -1.343 -10.771 3.079 1.00 98.62 124 ILE A O 1
ATOM 976 N N . PRO A 1 125 ? -2.158 -12.562 4.207 1.00 98.19 125 PRO A N 1
ATOM 977 C CA . PRO A 1 125 ? -1.027 -13.451 3.958 1.00 98.19 125 PRO A CA 1
ATOM 978 C C . PRO A 1 125 ? -0.610 -13.529 2.493 1.00 98.19 125 PRO A C 1
ATOM 980 O O . PRO A 1 125 ? -1.469 -13.605 1.614 1.00 98.19 125 PRO A O 1
ATOM 983 N N . GLY A 1 126 ? 0.697 -13.549 2.249 1.00 97.75 126 GLY A N 1
ATOM 984 C CA . GLY A 1 126 ? 1.304 -13.681 0.925 1.00 97.75 126 GLY A CA 1
ATOM 985 C C . GLY A 1 126 ? 1.267 -12.433 0.038 1.00 97.75 126 GLY A C 1
ATOM 986 O O . GLY A 1 126 ? 2.081 -12.359 -0.875 1.00 97.75 126 GLY A O 1
ATOM 987 N N . ALA A 1 127 ? 0.399 -11.454 0.305 1.00 98.50 127 ALA A N 1
ATOM 988 C CA . ALA A 1 127 ? 0.239 -10.278 -0.550 1.00 98.50 127 ALA A CA 1
ATOM 989 C C . ALA A 1 127 ? 1.271 -9.176 -0.261 1.00 98.50 127 ALA A C 1
ATOM 991 O O . ALA A 1 127 ? 1.713 -9.003 0.876 1.00 98.50 127 ALA A O 1
ATOM 992 N N . GLY A 1 128 ? 1.616 -8.404 -1.288 1.00 98.12 128 GLY A N 1
ATOM 993 C CA . GLY A 1 128 ? 2.499 -7.248 -1.250 1.00 98.12 128 GLY A CA 1
ATOM 994 C C . GLY A 1 128 ? 1.786 -5.929 -0.945 1.00 98.12 128 GLY A C 1
ATOM 995 O O . GLY A 1 128 ? 0.752 -5.872 -0.281 1.00 98.12 128 GLY A O 1
ATOM 996 N N . HIS A 1 129 ? 2.372 -4.831 -1.421 1.00 97.75 129 HIS A N 1
ATOM 997 C CA . HIS A 1 129 ? 1.902 -3.471 -1.143 1.00 97.75 129 HIS A CA 1
ATOM 998 C C . HIS A 1 129 ? 0.583 -3.143 -1.857 1.00 97.75 129 HIS A C 1
ATOM 1000 O O . HIS A 1 129 ? -0.308 -2.512 -1.287 1.00 97.75 129 HIS A O 1
ATOM 1006 N N . TRP A 1 130 ? 0.419 -3.609 -3.098 1.00 97.94 130 TRP A N 1
ATOM 1007 C CA . TRP A 1 130 ? -0.798 -3.449 -3.889 1.00 97.94 130 TRP A CA 1
ATOM 1008 C C . TRP A 1 130 ? -1.782 -4.595 -3.632 1.00 97.94 130 TRP A C 1
ATOM 1010 O O . TRP A 1 130 ? -2.218 -5.308 -4.536 1.00 97.94 130 TRP A O 1
ATOM 1020 N N . VAL A 1 131 ? -2.146 -4.756 -2.361 1.00 98.25 131 VAL A N 1
ATOM 1021 C CA . VAL A 1 131 ? -2.955 -5.877 -1.862 1.00 98.25 131 VAL A CA 1
ATOM 1022 C C . VAL A 1 131 ? -4.306 -6.033 -2.573 1.00 98.25 131 VAL A C 1
ATOM 1024 O O . VAL A 1 131 ? -4.766 -7.157 -2.758 1.00 98.25 131 VAL A O 1
ATOM 1027 N N . GLN A 1 132 ? -4.922 -4.929 -3.021 1.00 98.12 132 GLN A N 1
ATOM 1028 C CA . GLN A 1 132 ? -6.215 -4.979 -3.720 1.00 98.12 132 GLN A CA 1
ATOM 1029 C C . GLN A 1 132 ? -6.111 -5.689 -5.070 1.00 98.12 132 GLN A C 1
ATOM 1031 O O . GLN A 1 132 ? -7.062 -6.330 -5.501 1.00 98.12 132 GLN A O 1
ATOM 1036 N N . TYR A 1 133 ? -4.963 -5.551 -5.731 1.00 98.44 133 TYR A N 1
ATOM 1037 C CA . TYR A 1 133 ? -4.708 -6.154 -7.028 1.00 98.44 133 TYR A CA 1
ATOM 1038 C C . TYR A 1 133 ? -4.219 -7.591 -6.868 1.00 98.44 133 TYR A C 1
ATOM 1040 O O . TYR A 1 133 ? -4.777 -8.516 -7.447 1.00 98.44 133 TYR A O 1
ATOM 1048 N N . GLU A 1 134 ? -3.208 -7.788 -6.023 1.00 98.44 134 GLU A N 1
ATOM 1049 C CA . GLU A 1 134 ? -2.543 -9.082 -5.872 1.00 98.44 134 GLU A CA 1
ATOM 1050 C C . GLU A 1 134 ? -3.434 -10.155 -5.227 1.00 98.44 134 GLU A C 1
ATOM 1052 O O . GLU A 1 134 ? -3.336 -11.336 -5.567 1.00 98.44 134 GLU A O 1
ATOM 1057 N N . ALA A 1 135 ? -4.317 -9.753 -4.309 1.00 98.44 135 ALA A N 1
ATOM 1058 C CA . ALA A 1 135 ? -5.152 -10.657 -3.525 1.00 98.44 135 ALA A CA 1
ATOM 1059 C C . ALA A 1 135 ? -6.628 -10.228 -3.510 1.00 98.44 135 ALA A C 1
ATOM 1061 O O . ALA A 1 135 ? -7.280 -10.289 -2.464 1.00 98.44 135 ALA A O 1
ATOM 1062 N N . ALA A 1 136 ? -7.160 -9.813 -4.665 1.00 98.44 136 ALA A N 1
ATOM 1063 C CA . ALA A 1 136 ? -8.527 -9.304 -4.823 1.00 98.44 136 ALA A CA 1
ATOM 1064 C C . ALA A 1 136 ? -9.604 -10.204 -4.183 1.00 98.44 136 ALA A C 1
ATOM 1066 O O . ALA A 1 136 ? -10.466 -9.704 -3.461 1.00 98.44 136 ALA A O 1
ATOM 1067 N N . ASP A 1 137 ? -9.507 -11.526 -4.358 1.00 98.38 137 ASP A N 1
ATOM 1068 C CA . ASP A 1 137 ? -10.474 -12.504 -3.826 1.00 98.38 137 ASP A CA 1
ATOM 1069 C C . ASP A 1 137 ? -10.573 -12.493 -2.295 1.00 98.38 137 ASP A C 1
ATOM 1071 O O . ASP A 1 137 ? -11.604 -12.848 -1.730 1.00 98.38 137 ASP A O 1
ATOM 1075 N N . ARG A 1 138 ? -9.505 -12.072 -1.609 1.00 98.44 138 ARG A N 1
ATOM 1076 C CA . ARG A 1 138 ? -9.459 -11.942 -0.145 1.00 98.44 138 ARG A CA 1
ATOM 1077 C C . ARG A 1 138 ? -9.697 -10.505 0.294 1.00 98.44 138 ARG A C 1
ATOM 1079 O O . ARG A 1 138 ? -10.357 -10.270 1.300 1.00 98.44 138 ARG A O 1
ATOM 1086 N N . PHE A 1 139 ? -9.165 -9.549 -0.462 1.00 98.62 139 PHE A N 1
ATOM 1087 C CA . PHE A 1 139 ? -9.270 -8.127 -0.172 1.00 98.62 139 PHE A CA 1
ATOM 1088 C C . PHE A 1 139 ? -10.709 -7.617 -0.288 1.00 98.62 139 PHE A C 1
ATOM 1090 O O . PHE A 1 139 ? -11.189 -6.945 0.620 1.00 98.62 139 PHE A O 1
ATOM 1097 N N . ASN A 1 140 ? -11.408 -7.946 -1.375 1.00 98.56 140 ASN A N 1
ATOM 1098 C CA . ASN A 1 140 ? -12.750 -7.436 -1.654 1.00 98.56 140 ASN A CA 1
ATOM 1099 C C . ASN A 1 140 ? -13.790 -7.828 -0.587 1.00 98.56 140 ASN A C 1
ATOM 1101 O O . ASN A 1 140 ? -14.448 -6.922 -0.069 1.00 98.56 140 ASN A O 1
ATOM 1105 N N . PRO A 1 141 ? -13.951 -9.114 -0.205 1.00 98.50 141 PRO A N 1
ATOM 1106 C CA . PRO A 1 141 ? -14.901 -9.478 0.847 1.00 98.50 141 PRO A CA 1
ATOM 1107 C C . PRO A 1 141 ? -14.515 -8.891 2.208 1.00 98.50 141 PRO A C 1
ATOM 1109 O O . PRO A 1 141 ? -15.390 -8.421 2.929 1.00 98.50 141 PRO A O 1
ATOM 1112 N N . LEU A 1 142 ? -13.218 -8.835 2.531 1.00 98.31 142 LEU A N 1
ATOM 1113 C CA . LEU A 1 142 ? -12.740 -8.220 3.769 1.00 98.31 142 LEU A CA 1
ATOM 1114 C C . LEU A 1 142 ? -13.072 -6.724 3.831 1.00 98.31 142 LEU A C 1
ATOM 1116 O O . LEU A 1 142 ? -13.541 -6.230 4.853 1.00 98.31 142 LEU A O 1
ATOM 1120 N N . LEU A 1 143 ? -12.843 -5.992 2.737 1.00 97.88 143 LEU A N 1
ATOM 1121 C CA . LEU A 1 143 ? -13.191 -4.577 2.664 1.00 97.88 143 LEU A CA 1
ATOM 1122 C C . LEU A 1 143 ? -14.705 -4.378 2.786 1.00 97.88 143 LEU A C 1
ATOM 1124 O O . LEU A 1 143 ? -15.122 -3.447 3.467 1.00 97.88 143 LEU A O 1
ATOM 1128 N N . ALA A 1 144 ? -15.518 -5.237 2.164 1.00 97.38 144 ALA A N 1
ATOM 1129 C CA . ALA A 1 144 ? -16.974 -5.170 2.274 1.00 97.38 144 ALA A CA 1
ATOM 1130 C C . ALA A 1 144 ? -17.451 -5.410 3.716 1.00 97.38 144 ALA A C 1
ATOM 1132 O O . ALA A 1 144 ? -18.315 -4.683 4.198 1.00 97.38 144 ALA A O 1
ATOM 1133 N N . GLU A 1 145 ? -16.849 -6.371 4.421 1.00 96.81 145 GLU A N 1
ATOM 1134 C CA . GLU A 1 145 ? -17.113 -6.637 5.839 1.00 96.81 145 GLU A CA 1
ATOM 1135 C C . GLU A 1 145 ? -16.710 -5.453 6.726 1.00 96.81 145 GLU A C 1
ATOM 1137 O O . GLU A 1 145 ? -17.452 -5.062 7.623 1.00 96.81 145 GLU A O 1
ATOM 1142 N N . ILE A 1 146 ? -15.542 -4.855 6.468 1.00 95.06 146 ILE A N 1
ATOM 1143 C CA . ILE A 1 146 ? -15.094 -3.663 7.191 1.00 95.06 146 ILE A CA 1
ATOM 1144 C C . ILE A 1 146 ? -16.032 -2.492 6.910 1.00 95.06 146 ILE A C 1
ATOM 1146 O O . ILE A 1 146 ? -16.346 -1.759 7.836 1.00 95.06 146 ILE A O 1
ATOM 1150 N N . ALA A 1 147 ? -16.460 -2.297 5.662 1.00 91.12 147 ALA A N 1
ATOM 1151 C CA . ALA A 1 147 ? -17.256 -1.149 5.235 1.00 91.12 147 ALA A CA 1
ATOM 1152 C C . ALA A 1 147 ? -18.727 -1.189 5.682 1.00 91.12 147 ALA A C 1
ATOM 1154 O O . ALA A 1 147 ? -19.367 -0.133 5.652 1.00 91.12 147 ALA A O 1
ATOM 1155 N N . ALA A 1 148 ? -19.234 -2.364 6.072 1.00 88.81 148 ALA A N 1
ATOM 1156 C CA . ALA A 1 148 ? -20.558 -2.542 6.667 1.00 88.81 148 ALA A CA 1
ATOM 1157 C C . ALA A 1 148 ? -20.706 -1.764 7.991 1.00 88.81 148 ALA A C 1
ATOM 1159 O O . ALA A 1 148 ? -21.818 -1.231 8.209 1.00 88.81 148 ALA A O 1
#

Radius of gyration: 16.02 Å; Cα contacts (8 Å, |Δi|>4): 228; chains: 1; bounding box: 36×30×46 Å

Secondary structure (DSSP, 8-state):
-EEEEES---SS-------PPPPPTT--HHHHHHHHHHHIIIII-SSGGG--HHHHHHHHHHTTT--S-HHHHHTTTHHHHHGGG--SEEEEEEETT-TTTTT-HHHHHHHHHTT-TT-EEEEETT--S-HHHHTHHHHHHHHHHHH-

Mean predicted aligned error: 3.07 Å

pLDDT: mean 94.57, std 4.2, range [81.19, 98.62]

Solvent-accessible surface area (backbone atoms only — not comparable to full-atom values): 8344 Å² total; per-residue (Å²): 116,74,46,73,44,64,49,72,66,6,62,57,66,80,58,48,90,63,86,67,70,80,80,61,87,88,60,51,71,69,55,39,41,53,43,23,45,52,34,34,58,47,44,32,36,56,50,71,89,65,65,43,74,65,58,22,49,54,42,43,64,44,62,80,68,58,86,65,78,54,71,65,50,47,67,29,40,58,43,58,69,48,54,80,74,53,95,44,51,54,33,38,40,35,20,56,46,10,42,60,32,40,96,48,52,66,58,54,50,50,57,48,31,74,74,38,78,83,46,52,69,46,70,42,79,73,18,7,33,41,27,64,74,64,35,35,88,60,40,52,60,52,51,53,64,71,72,104

Foldseek 3Di:
DEDEAALAAQQLDDFADFPQDDQDDPDDPVSLLVSLLNNCCRANWVDSVLSDPVSSVVSSVVVVVDPDPCVVRRNHNVVLVCLLVDPHQYEYEYEPAANGQPPPVVVVVVSVCVSPVPHHYYYDYNTYSNCCRRPVVVVVVVVVVVVD

Sequence (148 aa):
RRFTIVGSNGLGLVRQPTALRRLPEGASETEALDVARQNLAALMIADPSKIDELAIYIQAENAPRGRIKSRRFSRADTLARALPLINARIDGIWGERDATAYPHLDDRARALRNIQPDVRFEVIPGAGHWVQYEAADRFNPLLAEIAA

Nearest PDB structures (foldseek):
  4x00-assembly4_D  TM=6.795E-01  e=7.693E-05  Burkholderia cenocepacia J2315
  1a8u-assembly1_B  TM=5.415E-01  e=4.188E-04  Kitasatospora aureofaciens
  1brt-assembly1_A  TM=5.547E-01  e=1.008E-03  Kitasatospora aureofaciens
  1ehy-assembly2_B  TM=5.910E-01  e=2.636E-02  Agrobacterium tumefaciens
  4mj3-assembly1_A  TM=5.913E-01  e=8.684E-02  Mycolicibacterium rhodesiae JS60